Protein AF-A0A3P8V7C5-F1 (afdb_monomer_lite)

pLDDT: mean 92.88, std 6.04, range [62.78, 97.56]

Secondary structure (DSSP, 8-state):
-HHHHHHHHHHHHEEEEESS-TGGG-EEESSSEEETT---EEEEEPP--

Structure (mmCIF, N/CA/C/O backbone):
data_AF-A0A3P8V7C5-F1
#
_entry.id   AF-A0A3P8V7C5-F1
#
loop_
_atom_site.group_PDB
_atom_site.id
_atom_site.type_symbol
_atom_site.label_atom_id
_atom_site.label_alt_id
_atom_site.label_comp_id
_atom_site.label_asym_id
_atom_site.label_entity_id
_atom_site.label_seq_id
_atom_site.pdbx_PDB_ins_code
_atom_site.Cartn_x
_atom_site.Cartn_y
_atom_site.Cartn_z
_atom_site.occupancy
_atom_site.B_iso_or_equiv
_atom_site.auth_seq_id
_atom_site.auth_comp_id
_atom_site.auth_asym_id
_atom_site.auth_atom_id
_atom_site.pdbx_PDB_model_num
ATOM 1 N N . MET A 1 1 ? 8.004 17.135 5.692 1.00 89.94 1 MET A N 1
ATOM 2 C CA . MET A 1 1 ? 7.255 17.078 6.978 1.00 89.94 1 MET A CA 1
ATOM 3 C C . MET A 1 1 ? 5.799 16.692 6.764 1.00 89.94 1 MET A C 1
ATOM 5 O O . MET A 1 1 ? 5.264 15.956 7.579 1.00 89.94 1 MET A O 1
ATOM 9 N N . GLU A 1 2 ? 5.181 17.153 5.683 1.00 96.88 2 GLU A N 1
ATOM 10 C CA . GLU A 1 2 ? 3.759 16.955 5.388 1.00 96.88 2 GLU A CA 1
ATOM 11 C C . GLU A 1 2 ? 3.399 15.493 5.099 1.00 96.88 2 GLU A C 1
ATOM 13 O O . GLU A 1 2 ? 2.508 14.948 5.742 1.00 96.88 2 GLU A O 1
ATOM 18 N N . GLU A 1 3 ? 4.152 14.815 4.228 1.00 96.75 3 GLU A N 1
ATOM 19 C CA . GLU A 1 3 ? 3.859 13.430 3.821 1.00 96.75 3 GLU A CA 1
ATOM 20 C C . GLU A 1 3 ? 3.761 12.470 5.011 1.00 96.75 3 GLU A C 1
ATOM 22 O O . GLU A 1 3 ? 2.790 11.730 5.148 1.00 96.75 3 GLU A O 1
ATOM 27 N N . LYS A 1 4 ? 4.717 12.529 5.946 1.00 95.44 4 LYS A N 1
ATOM 28 C CA . LYS A 1 4 ? 4.678 11.684 7.148 1.00 95.44 4 LYS A CA 1
ATOM 29 C C . LYS A 1 4 ? 3.496 12.005 8.070 1.00 95.44 4 LYS A C 1
ATOM 31 O O . LYS A 1 4 ? 3.011 11.104 8.753 1.00 95.44 4 LYS A O 1
ATOM 36 N N . VAL A 1 5 ? 3.024 13.256 8.104 1.00 97.56 5 VAL A N 1
ATOM 37 C CA . VAL A 1 5 ? 1.842 13.662 8.890 1.00 97.56 5 VAL A CA 1
ATOM 38 C C . VAL A 1 5 ? 0.572 13.102 8.253 1.00 97.56 5 VAL A C 1
ATOM 40 O O . VAL A 1 5 ? -0.276 12.555 8.962 1.00 97.56 5 VAL A O 1
ATOM 43 N N . VAL A 1 6 ? 0.474 13.160 6.923 1.00 96.69 6 VAL A N 1
ATOM 44 C CA . VAL A 1 6 ? -0.623 12.546 6.164 1.00 96.69 6 VAL A CA 1
ATOM 45 C C . VAL A 1 6 ? -0.634 11.032 6.385 1.00 96.69 6 VAL A C 1
ATOM 47 O O . VAL A 1 6 ? -1.647 10.491 6.829 1.00 96.69 6 VAL A O 1
ATOM 50 N N . LEU A 1 7 ? 0.506 10.357 6.199 1.00 96.38 7 LEU A N 1
ATOM 51 C CA . LEU A 1 7 ? 0.629 8.9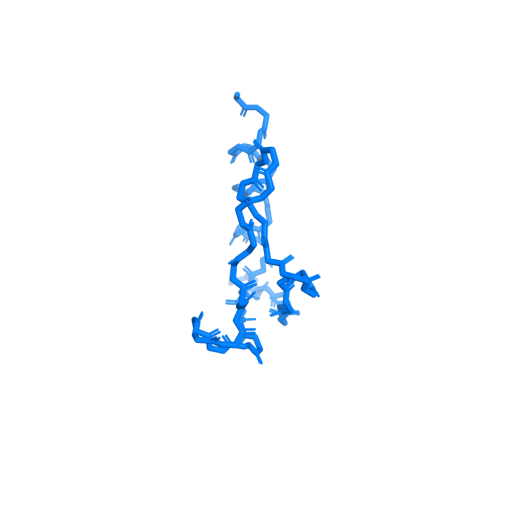12 6.426 1.00 96.38 7 LEU A CA 1
ATOM 52 C C . LEU A 1 7 ? 0.254 8.527 7.861 1.00 96.38 7 LEU A C 1
ATOM 54 O O . LEU A 1 7 ? -0.539 7.612 8.068 1.00 96.38 7 LEU A O 1
ATOM 58 N N . SER A 1 8 ? 0.750 9.264 8.859 1.00 97.00 8 SER A N 1
ATOM 59 C CA . SER A 1 8 ? 0.418 9.017 10.269 1.00 97.00 8 SER A CA 1
ATOM 60 C C . SER A 1 8 ? -1.080 9.153 10.545 1.00 97.00 8 SER A C 1
ATOM 62 O O . SER A 1 8 ? -1.641 8.388 11.329 1.00 97.00 8 SER A O 1
ATOM 64 N N . SER A 1 9 ? -1.740 10.115 9.899 1.00 96.00 9 SER A N 1
ATOM 65 C CA . SER A 1 9 ? -3.178 10.351 10.056 1.00 96.00 9 SER A CA 1
ATOM 66 C C . SER A 1 9 ? -4.016 9.216 9.465 1.00 96.00 9 SER A C 1
ATOM 68 O O . SER A 1 9 ? -5.034 8.844 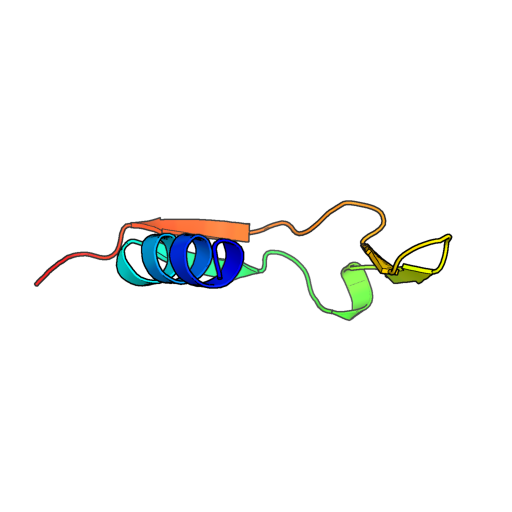10.051 1.00 96.00 9 SER A O 1
ATOM 70 N N . ILE A 1 10 ? -3.576 8.643 8.341 1.00 96.25 10 ILE A N 1
ATOM 71 C CA . ILE A 1 10 ? -4.232 7.501 7.694 1.00 96.25 10 ILE A CA 1
ATOM 72 C C . ILE A 1 10 ? -4.008 6.226 8.522 1.00 96.25 10 ILE A C 1
ATOM 74 O O . ILE A 1 10 ? -4.975 5.571 8.907 1.00 96.25 10 ILE A O 1
ATOM 78 N N . LEU A 1 11 ? -2.759 5.913 8.886 1.00 95.62 11 LEU A N 1
ATOM 79 C CA . LEU A 1 11 ? -2.392 4.678 9.601 1.00 95.62 11 LEU A CA 1
ATOM 80 C C . LEU A 1 11 ? -3.010 4.563 11.007 1.00 95.62 11 LEU A C 1
ATOM 82 O O . LEU A 1 11 ? -3.221 3.460 11.516 1.00 95.62 11 LEU A O 1
ATOM 86 N N . ARG A 1 12 ? -3.330 5.696 11.647 1.00 95.44 12 ARG A N 1
ATOM 87 C CA . ARG A 1 12 ? -4.058 5.719 12.928 1.00 95.44 12 ARG A CA 1
ATOM 88 C C . ARG A 1 12 ? -5.530 5.330 12.791 1.00 95.44 12 ARG A C 1
ATOM 90 O O . ARG A 1 12 ? -6.104 4.837 13.754 1.00 95.44 12 ARG A O 1
ATOM 97 N N . LYS A 1 13 ? -6.146 5.576 11.633 1.00 96.25 13 LYS A N 1
ATOM 98 C CA . LYS A 1 13 ? -7.592 5.404 11.415 1.00 96.25 13 LYS A CA 1
ATOM 99 C C . LYS A 1 13 ? -7.936 4.151 10.619 1.00 96.25 13 LYS A C 1
ATOM 101 O O . LYS A 1 13 ? -9.062 3.673 10.728 1.00 96.25 13 LYS A O 1
ATOM 106 N N . PHE A 1 14 ? -6.993 3.628 9.838 1.00 97.56 14 PHE A N 1
ATOM 107 C CA . PHE A 1 14 ? -7.237 2.524 8.918 1.00 97.56 14 PHE A CA 1
ATOM 108 C C . PHE A 1 14 ? -6.193 1.417 9.051 1.00 97.56 14 PHE A C 1
ATOM 110 O O . PHE A 1 14 ? -5.000 1.684 9.196 1.00 97.56 14 PHE A O 1
ATOM 117 N N . THR A 1 15 ? -6.658 0.173 8.974 1.00 96.38 15 THR A N 1
ATOM 118 C CA . THR A 1 15 ? -5.833 -0.980 8.621 1.00 96.38 15 THR A CA 1
ATOM 119 C C . THR A 1 15 ? -5.700 -0.992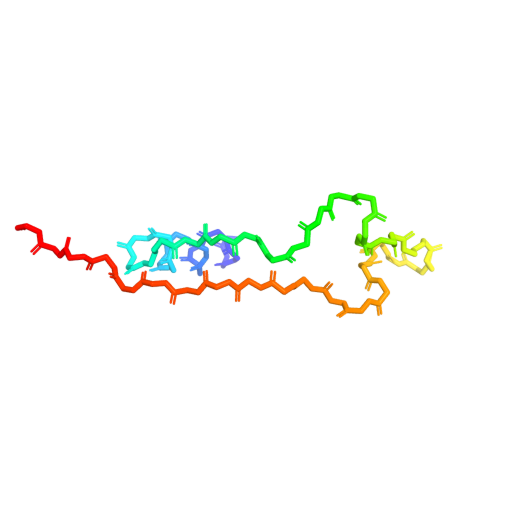 7.101 1.00 96.38 15 THR A C 1
ATOM 121 O O . THR A 1 15 ? -6.690 -0.8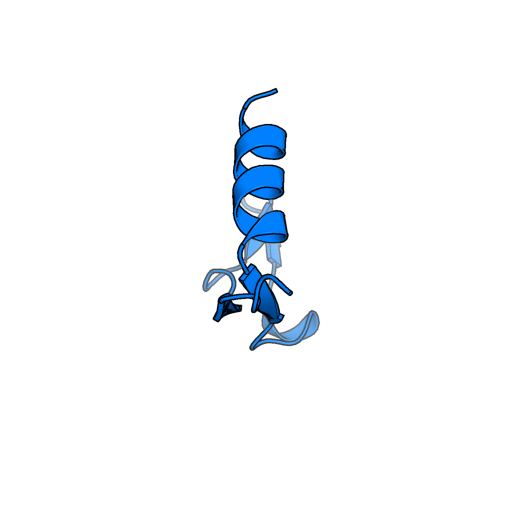10 6.391 1.00 96.38 15 THR A O 1
ATOM 124 N N . ILE A 1 16 ? -4.475 -1.156 6.604 1.00 96.00 16 ILE A N 1
ATOM 125 C CA . ILE A 1 16 ? -4.161 -1.110 5.173 1.00 96.00 16 ILE A CA 1
ATOM 126 C C . ILE A 1 16 ? -3.607 -2.466 4.751 1.00 96.00 16 ILE A C 1
ATOM 128 O O . ILE A 1 16 ? -2.668 -2.963 5.372 1.00 96.00 16 ILE A O 1
ATOM 132 N N . GLN A 1 17 ? -4.148 -3.032 3.676 1.00 96.44 17 GLN A N 1
ATOM 133 C CA . GLN A 1 17 ? -3.639 -4.252 3.054 1.00 96.44 17 GLN A CA 1
ATOM 134 C C . GLN A 1 17 ? -3.330 -3.998 1.575 1.00 96.44 17 GLN A C 1
ATOM 136 O O . GLN A 1 17 ? -4.135 -3.382 0.877 1.00 96.44 17 GLN A O 1
ATOM 141 N N . SER A 1 18 ? -2.185 -4.488 1.090 1.00 94.56 18 SER A N 1
ATOM 142 C CA . SER A 1 18 ? -1.876 -4.502 -0.346 1.00 94.56 18 SER A CA 1
ATOM 143 C C . SER A 1 18 ? -2.708 -5.566 -1.058 1.00 94.56 18 SER A C 1
ATOM 145 O O . SER A 1 18 ? -2.832 -6.687 -0.564 1.00 94.56 18 SER A O 1
ATOM 147 N N . LEU A 1 19 ? -3.247 -5.225 -2.227 1.00 95.50 19 LEU A N 1
ATOM 148 C CA . LEU A 1 19 ? -3.947 -6.164 -3.111 1.00 95.50 19 LEU A CA 1
ATOM 149 C C . LEU A 1 19 ? -3.038 -6.738 -4.204 1.00 95.50 19 LEU A C 1
ATOM 151 O O . LEU A 1 19 ? -3.515 -7.459 -5.073 1.00 95.50 19 LEU A O 1
ATOM 155 N N . GLN A 1 20 ? -1.752 -6.391 -4.170 1.00 94.44 20 GLN A N 1
ATOM 156 C CA . GLN A 1 20 ? -0.749 -6.802 -5.147 1.00 94.44 20 GLN A CA 1
ATOM 157 C C . GLN A 1 20 ? 0.523 -7.271 -4.439 1.00 94.44 20 GLN A C 1
ATOM 159 O O . GLN A 1 20 ? 0.876 -6.755 -3.367 1.00 94.44 20 GLN A O 1
ATOM 164 N N . THR A 1 21 ? 1.229 -8.221 -5.047 1.00 92.31 21 THR A N 1
ATOM 165 C CA . THR A 1 21 ? 2.577 -8.612 -4.628 1.00 92.31 21 THR A CA 1
ATOM 166 C C . THR A 1 21 ? 3.617 -7.604 -5.113 1.00 92.31 21 THR A C 1
ATOM 168 O O . THR A 1 21 ? 3.337 -6.695 -5.897 1.00 92.31 21 THR A O 1
ATOM 171 N N . ARG A 1 22 ? 4.857 -7.747 -4.638 1.00 87.69 22 ARG A N 1
ATOM 172 C CA . ARG A 1 22 ? 5.947 -6.849 -5.030 1.00 87.69 22 ARG A CA 1
ATOM 173 C C . ARG A 1 22 ? 6.336 -7.022 -6.497 1.00 87.69 22 ARG A C 1
ATOM 175 O O . ARG A 1 22 ? 6.706 -6.048 -7.145 1.00 87.69 22 ARG A O 1
ATOM 182 N N . GLU A 1 23 ? 6.243 -8.242 -7.007 1.00 88.88 23 GLU A N 1
ATOM 183 C CA . GLU A 1 23 ? 6.533 -8.600 -8.395 1.00 88.88 23 GLU A CA 1
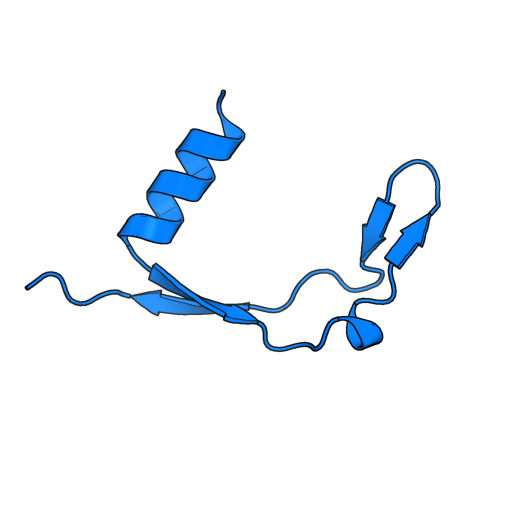ATOM 184 C C . GLU A 1 23 ? 5.485 -7.992 -9.341 1.00 88.88 23 GLU A C 1
ATOM 186 O O . GLU A 1 23 ? 5.818 -7.535 -10.433 1.00 88.88 23 GLU A O 1
ATOM 191 N N . GLU A 1 24 ? 4.230 -7.901 -8.890 1.00 92.69 24 GLU A N 1
ATOM 192 C CA . GLU A 1 24 ? 3.116 -7.319 -9.647 1.00 92.69 24 GLU A CA 1
ATOM 193 C C . GLU A 1 24 ? 3.154 -5.785 -9.738 1.00 92.69 24 GLU A C 1
ATOM 195 O O . GLU A 1 24 ? 2.479 -5.216 -10.596 1.00 92.69 24 GLU A O 1
ATOM 200 N N . LEU A 1 25 ? 3.939 -5.099 -8.896 1.00 91.06 25 LEU A N 1
ATOM 201 C CA . LEU A 1 25 ? 4.042 -3.631 -8.910 1.00 91.06 25 LEU A CA 1
ATOM 202 C C . LEU A 1 25 ? 4.718 -3.078 -10.169 1.00 91.06 25 LEU A C 1
ATOM 204 O O . LEU A 1 25 ? 4.500 -1.910 -10.489 1.00 91.06 25 LEU A O 1
ATOM 208 N N . GLN A 1 26 ? 5.542 -3.895 -10.839 1.00 90.25 26 GLN A N 1
ATOM 209 C CA . GLN A 1 26 ? 6.239 -3.567 -12.091 1.00 90.25 26 GLN A CA 1
ATOM 210 C C . GLN A 1 26 ? 6.825 -2.141 -12.071 1.00 90.25 26 GLN A C 1
ATOM 212 O O . GLN A 1 26 ? 6.309 -1.236 -12.732 1.00 90.25 26 GLN A O 1
ATOM 217 N N . PRO A 1 27 ? 7.860 -1.896 -11.243 1.00 90.44 27 PRO A N 1
ATOM 218 C CA . PRO A 1 27 ? 8.429 -0.565 -11.098 1.00 90.44 27 PRO A CA 1
ATOM 219 C C . PRO A 1 27 ? 9.082 -0.109 -12.407 1.00 90.44 27 PRO A C 1
ATOM 221 O O . PRO A 1 27 ? 9.961 -0.784 -12.939 1.00 90.44 27 PRO A O 1
ATOM 224 N N . ILE A 1 28 ? 8.683 1.065 -12.891 1.00 93.31 28 ILE A N 1
ATOM 225 C CA . ILE A 1 28 ? 9.249 1.703 -14.078 1.00 93.31 28 ILE A CA 1
ATOM 226 C C . ILE A 1 28 ? 10.197 2.816 -13.628 1.00 93.31 28 ILE A C 1
ATOM 228 O O . ILE A 1 28 ? 9.840 3.667 -12.808 1.00 93.31 28 ILE A O 1
ATOM 232 N N . GLY A 1 29 ? 11.420 2.796 -14.159 1.00 88.62 29 GLY A N 1
ATOM 233 C CA . GLY A 1 29 ? 12.453 3.805 -13.928 1.00 88.62 29 GLY A CA 1
ATOM 234 C C . GLY A 1 29 ? 12.544 4.799 -15.081 1.00 88.62 29 GLY A C 1
ATOM 235 O O . GLY A 1 29 ? 13.495 4.742 -15.853 1.00 88.62 29 GLY A O 1
ATOM 236 N N . GLU A 1 30 ? 11.549 5.677 -15.216 1.00 88.31 30 GLU A N 1
ATOM 237 C CA . GLU A 1 30 ? 11.606 6.822 -16.138 1.00 88.31 30 GLU A CA 1
ATOM 238 C C . GLU A 1 30 ? 12.458 7.946 -15.505 1.00 88.31 30 GLU A C 1
ATOM 240 O O . GLU A 1 30 ? 13.614 7.738 -15.148 1.00 88.31 30 GLU A O 1
ATOM 245 N N . LEU A 1 31 ? 11.895 9.144 -15.312 1.00 94.12 31 LEU A N 1
ATOM 246 C CA . LEU A 1 31 ? 12.550 10.226 -14.569 1.00 94.12 31 LEU A CA 1
ATOM 247 C C . LEU A 1 31 ? 12.510 9.993 -13.050 1.00 94.12 31 LEU A C 1
ATOM 249 O O . LEU A 1 31 ? 13.411 10.410 -12.326 1.00 94.12 31 LEU A O 1
ATOM 253 N N . ILE A 1 32 ? 11.458 9.325 -12.573 1.00 94.00 32 ILE A N 1
ATOM 254 C CA . ILE A 1 32 ? 11.286 8.905 -11.183 1.00 94.00 32 ILE A CA 1
ATOM 255 C C . ILE A 1 32 ? 10.807 7.457 -11.146 1.00 94.00 32 ILE A C 1
ATOM 257 O O . ILE A 1 32 ? 10.158 6.982 -12.080 1.00 94.00 32 ILE A O 1
ATOM 261 N N . LEU A 1 33 ? 11.097 6.768 -10.044 1.00 93.88 33 LEU A N 1
ATOM 262 C CA . LEU A 1 33 ? 10.598 5.420 -9.816 1.00 93.88 33 LEU A CA 1
ATOM 263 C C . LEU A 1 33 ? 9.101 5.464 -9.496 1.00 93.88 33 LEU A C 1
ATOM 265 O O . LEU A 1 33 ? 8.692 6.107 -8.527 1.00 93.88 33 LEU A O 1
ATOM 269 N N . ARG A 1 34 ? 8.290 4.751 -10.278 1.00 92.56 34 ARG A N 1
ATOM 270 C CA . ARG A 1 34 ? 6.850 4.610 -10.032 1.00 92.56 34 ARG A CA 1
ATOM 271 C C . ARG A 1 34 ? 6.347 3.224 -10.438 1.00 92.56 34 ARG A C 1
ATOM 273 O O . ARG A 1 34 ? 6.901 2.639 -11.364 1.00 92.56 34 ARG A O 1
ATOM 280 N N . PRO A 1 35 ? 5.315 2.680 -9.775 1.00 93.12 35 PRO A N 1
ATOM 281 C CA . PRO A 1 35 ? 4.631 1.494 -10.280 1.00 93.12 35 PRO A CA 1
ATOM 282 C C . PRO A 1 35 ? 3.907 1.824 -11.591 1.00 93.12 35 PRO A C 1
ATOM 284 O O . PRO A 1 35 ? 3.321 2.903 -11.709 1.00 93.12 35 PRO A O 1
ATOM 287 N N . GLU A 1 36 ? 3.900 0.897 -12.550 1.00 91.56 36 GLU A N 1
ATOM 288 C CA . GLU A 1 36 ? 3.226 1.088 -13.845 1.00 91.56 36 GLU A CA 1
ATOM 289 C C . GLU A 1 36 ? 1.728 1.400 -13.682 1.00 91.56 36 GLU A C 1
ATOM 291 O O . GLU A 1 36 ? 1.193 2.301 -14.327 1.00 91.56 36 GLU A O 1
ATOM 296 N N . LYS A 1 37 ? 1.052 0.665 -12.789 1.00 90.69 37 LYS A N 1
ATOM 297 C CA . LYS A 1 37 ? -0.415 0.680 -12.631 1.00 90.69 37 LYS A CA 1
ATOM 298 C C . LYS A 1 37 ? -0.885 1.254 -11.291 1.00 90.69 37 LYS A C 1
ATOM 300 O O . LYS A 1 37 ? -2.041 1.076 -10.914 1.00 90.69 37 LYS A O 1
ATOM 305 N N . GLY A 1 38 ? -0.005 1.949 -10.568 1.00 91.88 38 GLY A N 1
ATOM 306 C CA . GLY A 1 38 ? -0.284 2.412 -9.206 1.00 91.88 38 GLY A CA 1
ATOM 307 C C . GLY A 1 38 ? -0.150 1.307 -8.149 1.00 91.88 38 GLY A C 1
ATOM 308 O O . GLY A 1 38 ? 0.360 0.225 -8.429 1.00 91.88 38 GLY A O 1
ATOM 309 N N . ILE A 1 39 ? -0.586 1.606 -6.919 1.00 94.50 39 ILE A N 1
ATOM 310 C CA . ILE A 1 39 ? -0.602 0.667 -5.786 1.00 94.50 39 ILE A CA 1
ATOM 311 C C . ILE A 1 39 ? -2.053 0.457 -5.361 1.00 94.50 39 ILE A C 1
ATOM 313 O O . ILE A 1 39 ? -2.710 1.391 -4.899 1.00 94.50 39 ILE A O 1
ATOM 317 N N . LEU A 1 40 ? -2.548 -0.768 -5.498 1.00 95.06 40 LEU A N 1
ATOM 318 C CA . LEU A 1 40 ? -3.887 -1.147 -5.073 1.00 95.06 40 LEU A CA 1
ATOM 319 C C . LEU A 1 40 ? -3.872 -1.537 -3.596 1.00 95.06 40 LEU A C 1
ATOM 321 O O . LEU A 1 40 ? -3.171 -2.464 -3.184 1.00 95.06 40 LEU A O 1
ATOM 325 N N . ILE A 1 41 ? -4.679 -0.839 -2.800 1.00 95.81 41 ILE A N 1
ATOM 326 C CA . ILE A 1 41 ? -4.813 -1.088 -1.365 1.00 95.81 41 ILE A CA 1
ATOM 327 C C . ILE A 1 41 ? -6.276 -1.248 -0.967 1.00 95.81 41 ILE A C 1
ATOM 329 O O . ILE A 1 41 ? -7.164 -0.592 -1.512 1.00 95.81 41 ILE A O 1
ATOM 333 N N . LYS A 1 42 ? -6.513 -2.087 0.039 1.00 97.19 42 LYS A N 1
ATOM 334 C CA . LYS A 1 42 ? -7.768 -2.146 0.787 1.00 97.19 42 LYS A CA 1
ATOM 335 C C . LYS A 1 42 ? -7.605 -1.359 2.082 1.00 97.19 42 LYS A C 1
ATOM 337 O O . LYS A 1 42 ? -6.623 -1.548 2.801 1.00 97.19 42 LYS A O 1
ATOM 342 N N . LEU A 1 43 ? -8.570 -0.490 2.370 1.00 97.25 43 LEU A N 1
ATOM 343 C CA . LEU A 1 43 ? -8.647 0.274 3.612 1.00 97.25 43 LEU A CA 1
ATOM 344 C C . LEU A 1 43 ? -9.824 -0.225 4.442 1.00 97.25 43 LEU A C 1
ATOM 346 O O . LEU A 1 43 ? -10.958 -0.242 3.968 1.00 97.25 43 LEU A O 1
ATOM 350 N N . GLU A 1 44 ? -9.559 -0.575 5.694 1.00 97.38 44 GLU A N 1
ATOM 351 C CA . GLU A 1 44 ? -10.583 -0.940 6.671 1.00 97.38 44 GLU A CA 1
ATOM 352 C C . GLU A 1 44 ? -10.489 0.004 7.863 1.00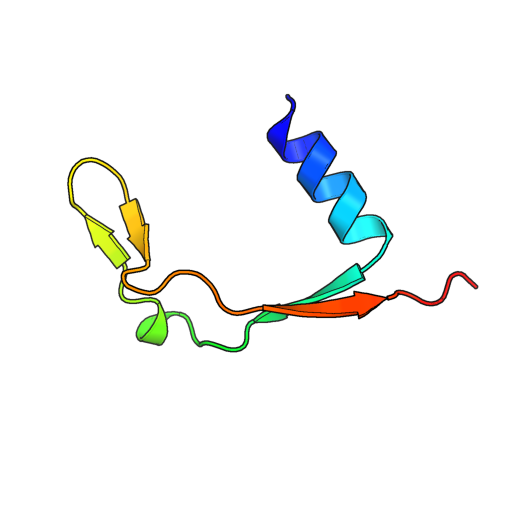 97.38 44 GLU A C 1
ATOM 354 O O . GLU A 1 44 ? -9.402 0.242 8.391 1.00 97.38 44 GLU A O 1
ATOM 359 N N . ARG A 1 45 ? -11.614 0.594 8.279 1.00 96.56 45 ARG A N 1
ATOM 360 C CA . ARG A 1 45 ? -11.626 1.501 9.432 1.00 96.56 45 ARG A CA 1
ATOM 361 C C . ARG A 1 45 ? -11.260 0.709 10.685 1.00 96.56 45 ARG A C 1
ATOM 363 O O . ARG A 1 45 ? -11.871 -0.316 10.961 1.00 96.56 45 ARG A O 1
ATOM 370 N N . ARG A 1 46 ? -10.293 1.203 11.459 1.00 94.56 46 ARG A N 1
ATOM 371 C CA . ARG A 1 46 ? -9.950 0.613 12.755 1.00 94.56 46 ARG A CA 1
ATOM 372 C C . ARG A 1 46 ? -11.088 0.885 13.729 1.00 94.56 46 ARG A C 1
ATOM 374 O O . ARG A 1 46 ? -11.552 2.023 13.836 1.00 94.56 46 ARG A O 1
ATOM 381 N N . GLU A 1 47 ? -11.529 -0.149 14.429 1.00 84.56 47 GLU A N 1
ATOM 382 C CA . GLU A 1 47 ? -12.377 0.037 15.596 1.00 84.56 47 GLU A CA 1
ATOM 383 C C . GLU A 1 47 ? -11.530 0.685 16.686 1.00 84.56 47 GLU A C 1
ATOM 385 O O . GLU A 1 47 ? -10.460 0.191 17.049 1.00 84.56 47 GLU A O 1
ATOM 390 N N . THR A 1 48 ? -11.963 1.853 17.146 1.00 73.25 48 THR A N 1
ATOM 391 C CA . THR A 1 48 ? -11.391 2.461 18.339 1.00 73.25 48 THR A CA 1
ATOM 392 C C . THR A 1 48 ? -12.037 1.757 19.523 1.00 73.25 48 THR A C 1
ATOM 394 O O . THR A 1 48 ? -13.240 1.918 19.725 1.00 73.25 48 THR A O 1
ATOM 397 N N . SER A 1 49 ? -11.265 0.928 20.229 1.00 62.78 49 SER A N 1
ATOM 398 C CA . SER A 1 49 ? -11.653 0.403 21.545 1.00 62.78 49 SER A CA 1
ATOM 399 C C . SER A 1 49 ? -11.869 1.526 22.555 1.00 62.78 49 SER A C 1
ATOM 401 O O . SER A 1 49 ? -11.237 2.598 22.387 1.00 62.78 49 SER A O 1
#

Sequence (49 aa):
MEEKVVLSSILRKFTIQSLQTREELQPIGELILRPEKGILIKLERRETS

Radius of gyration: 13.79 Å; chains: 1; bounding box: 25×26×38 Å

Foldseek 3Di:
DVVVVVVVVQVVFWDKDWPDDPVQQCWDDDVDTGRPVHTDMDTDTDDDD

Organism: Cynoglossus semilaevis (NCBI:txid244447)